Protein AF-A0A4U7DB93-F1 (afdb_monomer_lite)

Sequence (117 aa):
FDLPFLRTRLSHHEREWPFAELPYIDVMEVFSSRFNTSENSLTGVYGELVASGHGTVDPFGESSEAVDAWETGDFEAVVLHNVADIRRTRALMDVAERYCSKSDFSMKSLDPVMDSQ

Foldseek 3Di:
DPLVVVVVVCVVVVHDDPQAPPWDFDLLLLCVPPPDFPDSDLVRSLCVPPDDDDDALQPDPDPVVLVVCVVVVVVVNVVSNVVRSVVSSVRSVVVCVVPDDPVSTDIDGPHDPDDDD

Secondary structure (DSSP, 8-state):
-HHHHHHHHHHHTT---TTTT-EE--HHHHHHHHS--S--SHHHHHHHHT-SSPPPS---SSTTHHHHHHHHT-HHHHHHHHHHHHHHHHHHHHHHHHHS-GGGS--EE--------

Structure (mmCIF, N/CA/C/O backbone):
data_AF-A0A4U7DB93-F1
#
_entry.id   AF-A0A4U7DB93-F1
#
loop_
_atom_site.group_PDB
_atom_site.id
_atom_site.type_symbol
_atom_site.label_atom_id
_atom_site.label_alt_id
_atom_site.label_comp_id
_atom_site.label_asym_id
_atom_site.label_entity_id
_atom_site.label_seq_id
_atom_site.pdbx_PDB_ins_code
_atom_site.Cartn_x
_atom_site.Cartn_y
_atom_site.Cartn_z
_atom_site.occupancy
_atom_site.B_iso_or_equiv
_atom_site.auth_seq_id
_atom_site.auth_comp_id
_atom_site.auth_asym_id
_atom_site.auth_atom_id
_atom_site.pdbx_PDB_model_num
ATOM 1 N N . PHE A 1 1 ? 4.463 2.170 7.169 1.00 86.31 1 PHE A N 1
ATOM 2 C CA . PHE A 1 1 ? 3.715 2.519 8.399 1.00 86.31 1 PHE A CA 1
ATOM 3 C C . PHE A 1 1 ? 2.977 1.300 8.962 1.00 86.31 1 PHE A C 1
ATOM 5 O O . PHE A 1 1 ? 3.059 1.039 10.160 1.00 86.31 1 PHE A O 1
ATOM 12 N N . ASP A 1 2 ? 2.334 0.517 8.096 1.00 91.25 2 ASP A N 1
ATOM 13 C CA . ASP A 1 2 ? 1.320 -0.492 8.442 1.00 91.25 2 ASP A CA 1
ATOM 14 C C . ASP A 1 2 ? 1.839 -1.636 9.317 1.00 91.25 2 ASP A C 1
ATOM 16 O O . ASP A 1 2 ? 1.265 -1.941 10.361 1.00 91.25 2 ASP A O 1
ATOM 20 N N . LEU A 1 3 ? 2.963 -2.250 8.935 1.00 91.44 3 LEU A N 1
ATOM 21 C CA . LEU A 1 3 ? 3.500 -3.426 9.629 1.00 91.44 3 LEU A CA 1
ATO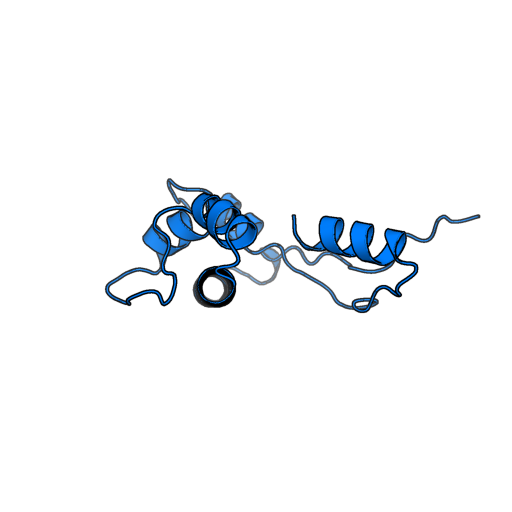M 22 C C . LEU A 1 3 ? 3.997 -3.105 11.056 1.00 91.44 3 LEU A C 1
ATOM 24 O O . LEU A 1 3 ? 3.606 -3.825 11.979 1.00 91.44 3 LEU A O 1
ATOM 28 N N . PRO A 1 4 ? 4.780 -2.027 11.301 1.00 90.12 4 PRO A N 1
ATOM 29 C CA . PRO A 1 4 ? 5.116 -1.606 12.665 1.00 90.12 4 PRO A CA 1
ATOM 30 C C . PRO A 1 4 ? 3.893 -1.267 13.526 1.00 90.12 4 PRO A C 1
ATOM 32 O O . PRO A 1 4 ? 3.849 -1.636 14.704 1.00 90.12 4 PRO A O 1
ATOM 35 N N . PHE A 1 5 ? 2.889 -0.599 12.947 1.00 93.06 5 PHE A N 1
ATOM 36 C CA . PHE A 1 5 ? 1.660 -0.257 13.662 1.00 93.06 5 PHE A CA 1
ATOM 37 C C . PHE A 1 5 ? 0.891 -1.519 14.072 1.00 93.06 5 PHE A C 1
ATOM 39 O O . PHE A 1 5 ? 0.563 -1.692 15.249 1.00 93.06 5 PHE A O 1
ATOM 46 N N . LEU A 1 6 ? 0.675 -2.443 13.131 1.00 94.00 6 LEU A N 1
ATOM 47 C CA . LEU A 1 6 ? -0.018 -3.704 13.380 1.00 94.00 6 LEU A CA 1
ATOM 48 C C . LEU A 1 6 ? 0.721 -4.565 14.409 1.00 94.00 6 LEU A C 1
ATOM 50 O O . LEU A 1 6 ? 0.094 -5.073 15.336 1.00 94.00 6 LEU A O 1
ATOM 54 N N . ARG A 1 7 ? 2.053 -4.672 14.311 1.00 91.88 7 ARG A N 1
ATOM 55 C CA . ARG A 1 7 ? 2.877 -5.398 15.291 1.00 91.88 7 ARG A CA 1
ATOM 56 C C . ARG A 1 7 ? 2.703 -4.833 16.701 1.00 91.88 7 ARG A C 1
ATOM 58 O O . ARG A 1 7 ? 2.488 -5.594 17.640 1.00 91.88 7 ARG A O 1
ATOM 65 N N . THR A 1 8 ? 2.744 -3.507 16.841 1.00 93.44 8 THR A N 1
ATOM 66 C CA . THR A 1 8 ? 2.551 -2.830 18.134 1.00 93.44 8 THR A CA 1
ATOM 67 C C . THR A 1 8 ? 1.167 -3.120 18.715 1.00 93.44 8 THR A C 1
ATOM 69 O O . THR A 1 8 ?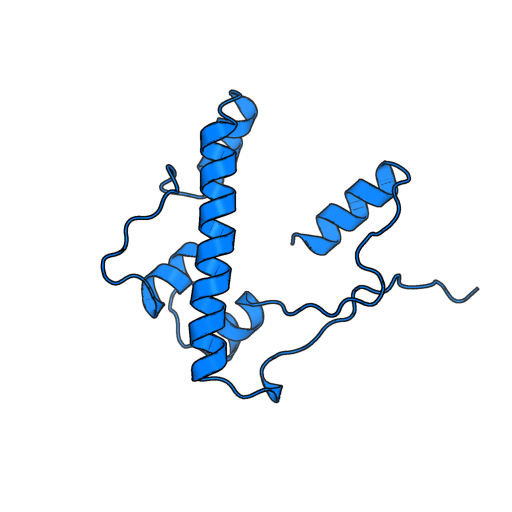 1.046 -3.436 19.897 1.00 93.44 8 THR A O 1
ATOM 72 N N . ARG A 1 9 ? 0.115 -3.070 17.887 1.00 95.62 9 ARG A N 1
ATOM 73 C CA . ARG A 1 9 ? -1.258 -3.368 18.321 1.00 95.62 9 ARG A CA 1
ATOM 74 C C . ARG A 1 9 ? -1.445 -4.831 18.717 1.00 95.62 9 ARG A C 1
ATOM 76 O O . ARG A 1 9 ? -2.045 -5.088 19.755 1.00 95.62 9 ARG A O 1
ATOM 83 N N . LEU A 1 10 ? -0.925 -5.775 17.933 1.00 94.81 10 LEU A N 1
ATOM 84 C CA . LEU A 1 10 ? -1.004 -7.204 18.252 1.00 94.81 10 LEU A CA 1
ATOM 85 C C . LEU A 1 10 ? -0.285 -7.513 19.569 1.00 94.81 10 LEU A C 1
ATOM 87 O O . LEU A 1 10 ? -0.878 -8.144 20.438 1.00 94.81 10 LEU A O 1
ATOM 91 N N . SER A 1 11 ? 0.924 -6.973 19.756 1.00 93.19 11 SER A N 1
ATOM 92 C CA . SER A 1 11 ? 1.691 -7.113 21.000 1.00 93.19 11 SER A CA 1
ATOM 93 C C . SER A 1 11 ? 0.932 -6.569 22.216 1.00 93.19 11 SER A C 1
ATOM 95 O O . SER A 1 11 ? 0.772 -7.272 23.210 1.00 93.19 11 SER A O 1
ATOM 97 N N . HIS A 1 12 ? 0.361 -5.363 22.113 1.00 96.50 12 HIS A N 1
ATOM 98 C CA . HIS A 1 12 ? -0.445 -4.760 23.183 1.00 96.50 12 HIS A CA 1
ATOM 99 C C . HIS A 1 12 ? -1.674 -5.603 23.576 1.00 96.50 12 HIS A C 1
ATOM 101 O O . HIS A 1 12 ? -2.156 -5.515 24.701 1.00 96.50 12 HIS A O 1
ATOM 107 N N . HIS A 1 13 ? -2.202 -6.404 22.651 1.00 96.56 13 HIS A N 1
ATOM 108 C CA . HIS A 1 13 ? -3.352 -7.278 22.881 1.00 96.56 13 HIS A CA 1
ATOM 109 C C . HIS A 1 13 ? -2.971 -8.754 23.059 1.00 96.56 13 HIS A C 1
ATOM 111 O O . HIS A 1 13 ? -3.855 -9.607 22.954 1.00 96.56 13 HIS A O 1
ATOM 117 N N . GLU A 1 14 ? -1.687 -9.050 23.298 1.00 95.12 14 GLU A N 1
ATOM 118 C CA . GLU A 1 14 ? -1.156 -10.409 23.483 1.00 95.12 14 GLU A CA 1
ATOM 119 C C . GLU A 1 14 ? -1.565 -11.360 22.341 1.00 95.12 14 GLU A C 1
ATOM 121 O O . GLU A 1 14 ? -1.899 -12.528 22.541 1.00 95.12 14 GLU A O 1
ATOM 126 N N . ARG A 1 15 ? -1.591 -10.837 21.109 1.00 95.19 15 ARG A N 1
ATOM 127 C CA . ARG A 1 15 ? -1.890 -11.597 19.892 1.00 95.19 15 ARG A CA 1
ATOM 128 C C . ARG A 1 15 ? -0.605 -11.958 19.165 1.00 95.19 15 ARG A C 1
ATOM 130 O O . ARG A 1 15 ? 0.313 -11.147 19.058 1.00 95.19 15 ARG A O 1
ATOM 137 N N . GLU A 1 16 ? -0.576 -13.170 18.626 1.00 92.94 16 GLU A N 1
ATOM 138 C CA . GLU A 1 16 ? 0.549 -13.665 17.837 1.00 92.94 16 GLU A CA 1
ATOM 139 C C . GLU A 1 16 ? 0.738 -12.859 16.545 1.00 92.94 16 GLU A C 1
ATOM 141 O O . GLU A 1 16 ? -0.215 -12.333 15.965 1.00 92.94 16 GLU A O 1
ATOM 146 N N . TRP A 1 17 ? 1.990 -12.775 16.089 1.00 92.88 17 TRP A N 1
ATOM 147 C CA . TRP A 1 17 ? 2.341 -12.171 14.808 1.00 92.88 17 TRP A CA 1
ATOM 148 C C . TRP A 1 17 ? 2.070 -13.167 13.667 1.00 92.88 17 TRP A C 1
ATOM 150 O O . TRP A 1 17 ? 2.775 -14.171 13.572 1.00 92.88 17 TRP A O 1
ATOM 160 N N . PRO A 1 18 ? 1.097 -12.908 12.773 1.00 91.81 18 PRO A N 1
ATOM 161 C CA . PRO A 1 18 ? 0.643 -13.906 11.802 1.00 91.81 18 PRO A CA 1
ATOM 162 C C . PRO A 1 18 ? 1.509 -13.982 10.536 1.00 91.81 18 PRO A C 1
ATOM 164 O O . PRO A 1 18 ? 1.218 -14.779 9.650 1.00 91.81 18 PRO A O 1
ATOM 167 N N . PHE A 1 19 ? 2.540 -13.142 10.416 1.00 90.56 19 PHE A N 1
ATOM 168 C CA . PHE A 1 19 ? 3.356 -13.013 9.204 1.00 90.56 19 PHE A CA 1
ATOM 169 C C . PHE A 1 19 ? 4.812 -13.431 9.425 1.00 90.56 19 PHE A C 1
ATOM 171 O O . PHE A 1 19 ? 5.709 -12.900 8.772 1.00 9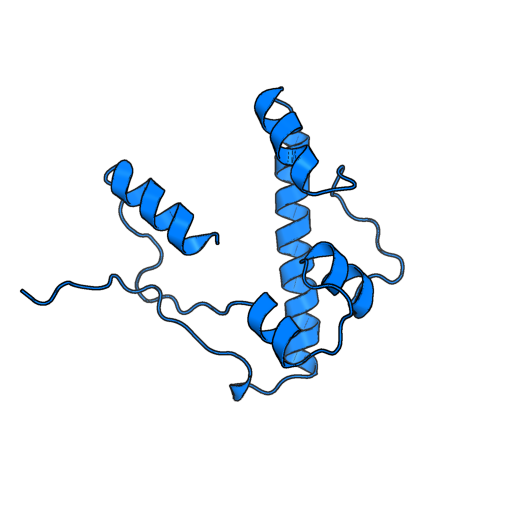0.56 19 PHE A O 1
ATOM 178 N N . ALA A 1 20 ? 5.064 -14.333 10.378 1.00 84.81 20 ALA A N 1
ATOM 179 C CA . ALA A 1 20 ? 6.369 -14.981 10.474 1.00 84.81 20 ALA A CA 1
ATOM 180 C C . ALA A 1 20 ? 6.716 -15.627 9.120 1.00 84.81 20 ALA A C 1
ATOM 182 O O . 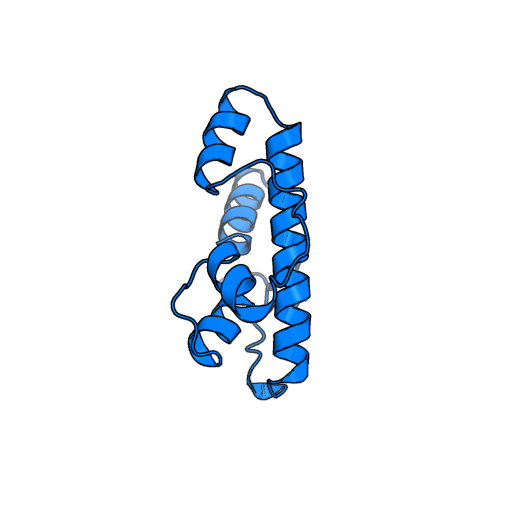ALA A 1 20 ? 5.820 -16.103 8.422 1.00 84.81 20 ALA A O 1
ATOM 183 N N . GLU A 1 21 ? 7.994 -15.601 8.738 1.00 84.75 21 GLU A N 1
ATOM 184 C CA . GLU A 1 21 ? 8.519 -16.221 7.513 1.00 84.75 21 GLU A CA 1
ATOM 185 C C . GLU A 1 21 ? 8.062 -15.584 6.183 1.00 84.75 21 GLU A C 1
ATOM 187 O O . GLU A 1 21 ? 8.488 -16.019 5.110 1.00 84.75 21 GLU A O 1
ATOM 192 N N . LEU A 1 22 ? 7.235 -14.530 6.210 1.00 88.31 22 LEU A N 1
ATOM 193 C CA . LEU A 1 22 ? 6.824 -13.824 4.997 1.00 88.31 22 LEU A CA 1
ATOM 194 C C . LEU A 1 22 ? 7.773 -12.660 4.680 1.00 88.31 22 LEU A C 1
ATOM 196 O O . LEU A 1 22 ? 7.952 -11.761 5.507 1.00 88.31 22 LEU A O 1
ATOM 200 N N . PRO A 1 23 ? 8.357 -12.609 3.470 1.00 89.12 23 PRO A N 1
ATOM 201 C CA . PRO A 1 23 ? 9.029 -11.407 3.014 1.00 89.12 23 PRO A CA 1
ATOM 202 C C . PRO A 1 23 ? 7.994 -10.343 2.641 1.00 89.12 23 PRO A C 1
ATOM 204 O O . PRO A 1 23 ? 6.895 -10.651 2.175 1.00 89.12 23 PRO A O 1
ATOM 207 N N . TYR A 1 24 ? 8.375 -9.077 2.772 1.00 90.75 24 TYR A N 1
ATOM 208 C CA . TYR A 1 24 ? 7.600 -7.966 2.232 1.00 90.75 24 TYR A CA 1
ATOM 209 C C . TYR A 1 24 ? 8.483 -7.002 1.448 1.00 90.75 24 TYR A C 1
ATOM 211 O O . TYR A 1 24 ? 9.703 -6.957 1.615 1.00 90.75 24 TYR A O 1
ATOM 219 N N . ILE A 1 25 ? 7.836 -6.223 0.589 1.00 91.75 25 ILE A N 1
ATOM 220 C CA . ILE A 1 25 ? 8.443 -5.136 -0.170 1.00 91.75 25 ILE A CA 1
ATOM 221 C C . ILE A 1 25 ? 7.673 -3.867 0.173 1.00 91.75 25 ILE A C 1
ATOM 223 O O . ILE A 1 25 ? 6.444 -3.876 0.240 1.00 91.75 25 ILE A O 1
ATOM 227 N N . ASP A 1 26 ? 8.404 -2.778 0.375 1.00 92.12 26 ASP A N 1
ATOM 228 C CA . ASP A 1 26 ? 7.812 -1.450 0.429 1.00 92.12 26 ASP A CA 1
ATOM 229 C C . ASP A 1 26 ? 7.684 -0.913 -1.001 1.00 92.12 26 ASP A C 1
ATOM 231 O O . ASP A 1 26 ? 8.676 -0.548 -1.634 1.00 92.12 26 ASP A O 1
ATOM 235 N N . VAL A 1 27 ? 6.463 -0.923 -1.540 1.00 91.94 27 VAL A N 1
ATOM 236 C CA . VAL A 1 27 ? 6.204 -0.489 -2.920 1.00 91.94 27 VAL A CA 1
ATOM 237 C C . VAL A 1 27 ? 6.588 0.980 -3.104 1.00 91.94 27 VAL A C 1
ATOM 239 O O . VAL A 1 27 ? 7.195 1.329 -4.114 1.00 91.94 27 VAL A O 1
ATOM 242 N N . MET A 1 28 ? 6.316 1.839 -2.119 1.00 94.25 28 MET A N 1
ATOM 243 C CA . MET A 1 28 ? 6.594 3.274 -2.234 1.00 94.25 28 MET A CA 1
ATOM 244 C C . MET A 1 28 ? 8.100 3.578 -2.242 1.00 94.25 28 MET A C 1
ATOM 246 O O . MET A 1 28 ? 8.537 4.528 -2.896 1.00 94.25 28 MET A O 1
ATOM 250 N N . GLU A 1 29 ? 8.923 2.745 -1.600 1.00 93.56 29 GLU A N 1
ATOM 251 C CA . GLU A 1 29 ? 10.390 2.832 -1.688 1.00 93.56 29 GLU A CA 1
ATOM 252 C C . GLU A 1 29 ? 10.899 2.619 -3.127 1.00 93.56 29 GLU A C 1
ATOM 254 O O . GLU A 1 29 ? 11.804 3.319 -3.589 1.00 93.56 29 GLU A O 1
ATOM 259 N N . VAL A 1 30 ? 10.279 1.707 -3.882 1.00 94.44 30 VAL A N 1
ATOM 260 C CA . VAL A 1 30 ? 10.618 1.494 -5.298 1.00 94.44 30 VAL A CA 1
ATOM 261 C C . VAL A 1 30 ? 10.268 2.734 -6.120 1.00 94.44 30 VAL A C 1
ATOM 263 O O . VAL A 1 30 ? 11.097 3.216 -6.891 1.00 94.44 30 VAL A O 1
ATOM 266 N N . PHE A 1 31 ? 9.073 3.297 -5.926 1.00 95.44 31 PHE A N 1
ATOM 267 C CA . PHE A 1 31 ? 8.632 4.471 -6.683 1.00 95.44 31 PHE A CA 1
ATOM 268 C C . PHE A 1 31 ? 9.467 5.714 -6.389 1.00 95.44 31 PHE A C 1
ATOM 270 O O . PHE A 1 31 ? 9.924 6.365 -7.322 1.00 95.44 31 PHE A O 1
ATOM 277 N N . SER A 1 32 ? 9.770 5.974 -5.119 1.00 93.44 32 SER A N 1
ATOM 278 C CA . SER A 1 32 ? 10.620 7.103 -4.716 1.00 93.44 32 SER A CA 1
ATOM 279 C C . SER A 1 32 ? 12.067 7.028 -5.225 1.00 93.44 32 SER A C 1
ATOM 281 O O . SER A 1 32 ? 12.720 8.062 -5.346 1.00 93.44 32 SER A O 1
ATOM 283 N N . SER A 1 33 ? 12.589 5.832 -5.520 1.00 93.12 33 SER A N 1
ATOM 284 C CA . SER A 1 33 ? 13.988 5.646 -5.936 1.00 93.12 33 SER A CA 1
ATOM 285 C C . SER A 1 33 ? 14.171 5.377 -7.431 1.00 93.12 33 SER A C 1
ATOM 287 O O . SER A 1 33 ? 15.253 5.632 -7.968 1.00 93.12 33 SER A O 1
ATOM 289 N N . ARG A 1 34 ? 13.152 4.835 -8.112 1.00 95.12 34 ARG A N 1
ATOM 290 C CA . ARG A 1 34 ? 13.247 4.378 -9.511 1.00 95.12 34 ARG A CA 1
ATOM 291 C C . ARG A 1 34 ? 12.385 5.156 -10.493 1.00 95.12 34 ARG A C 1
ATOM 293 O O . ARG A 1 34 ? 12.640 5.067 -11.692 1.00 95.12 34 ARG A O 1
ATOM 300 N N . PHE A 1 35 ? 11.408 5.917 -10.014 1.00 94.94 35 PHE A N 1
ATOM 301 C CA . PHE A 1 35 ? 10.499 6.680 -10.858 1.00 94.94 35 PHE A CA 1
ATOM 302 C C . PHE A 1 35 ? 10.639 8.170 -10.562 1.00 94.94 35 PHE A C 1
ATOM 304 O O . PHE A 1 35 ? 10.825 8.586 -9.424 1.00 94.94 35 PHE A O 1
ATOM 311 N N . ASN A 1 36 ? 10.579 8.984 -11.613 1.00 94.62 36 ASN A N 1
ATOM 312 C CA . ASN A 1 36 ? 10.672 10.435 -11.499 1.00 94.62 36 ASN A CA 1
ATOM 313 C C . ASN A 1 36 ? 9.267 11.038 -11.388 1.00 94.62 36 ASN A C 1
ATOM 315 O O . ASN A 1 36 ? 8.795 11.654 -12.345 1.00 94.62 36 ASN A O 1
ATOM 319 N N . THR A 1 37 ? 8.596 10.793 -10.262 1.00 94.81 37 THR A N 1
ATOM 320 C CA . THR A 1 37 ? 7.301 11.409 -9.948 1.00 94.81 37 THR A CA 1
ATOM 321 C C . THR A 1 37 ? 7.487 12.732 -9.216 1.00 94.81 37 THR A C 1
ATOM 323 O O . THR A 1 37 ? 8.473 12.917 -8.499 1.00 94.81 37 THR A O 1
ATOM 326 N N . SER A 1 38 ? 6.557 13.669 -9.400 1.00 94.12 38 SER A N 1
ATOM 327 C CA . SER A 1 38 ? 6.536 14.911 -8.611 1.00 94.12 38 SER A CA 1
ATOM 328 C C . SER A 1 38 ? 5.900 14.727 -7.234 1.00 94.12 38 SER A C 1
ATOM 330 O O . SER A 1 38 ? 6.256 15.438 -6.296 1.00 94.12 38 SER A O 1
ATOM 332 N N . GLU A 1 39 ? 5.017 13.742 -7.103 1.00 91.94 39 GLU A N 1
ATOM 333 C CA . GLU A 1 39 ? 4.360 13.358 -5.860 1.00 91.94 39 GLU A CA 1
ATOM 334 C C . GLU A 1 39 ? 5.045 12.170 -5.168 1.00 91.94 39 GLU A C 1
ATOM 336 O O . GLU A 1 39 ? 5.708 11.341 -5.798 1.00 91.94 39 GLU A O 1
ATOM 341 N N . ASN A 1 40 ? 4.838 12.060 -3.852 1.00 91.19 40 ASN A N 1
ATOM 342 C CA . ASN A 1 40 ? 5.328 10.949 -3.023 1.00 91.19 40 ASN A CA 1
ATOM 343 C C . ASN A 1 40 ? 4.220 10.216 -2.244 1.00 91.19 40 ASN A C 1
ATOM 345 O O . ASN A 1 40 ? 4.505 9.273 -1.504 1.00 91.19 40 ASN A O 1
ATOM 349 N N . SER A 1 41 ? 2.965 10.634 -2.407 1.00 93.31 41 SER A N 1
ATOM 350 C CA . SER A 1 41 ? 1.798 9.949 -1.856 1.00 93.31 41 SER A CA 1
ATOM 351 C C . SER A 1 41 ? 1.355 8.810 -2.775 1.00 93.31 41 SER A C 1
ATOM 353 O O . SER A 1 41 ? 1.589 8.846 -3.984 1.00 93.31 41 SER A O 1
ATOM 355 N N . LEU A 1 42 ? 0.677 7.800 -2.223 1.00 93.44 42 LEU A N 1
ATOM 356 C CA . LEU A 1 42 ? 0.136 6.693 -3.017 1.00 93.44 42 LEU A CA 1
ATOM 357 C C . LEU A 1 42 ? -0.806 7.202 -4.122 1.00 93.44 42 LEU A C 1
ATOM 359 O O . LEU A 1 42 ? -0.666 6.815 -5.281 1.00 93.44 42 LEU A O 1
ATOM 363 N N . THR A 1 43 ? -1.731 8.100 -3.771 1.00 92.00 43 THR A N 1
ATOM 364 C CA . THR A 1 43 ? -2.691 8.698 -4.710 1.00 92.00 43 THR A CA 1
ATOM 365 C C . THR A 1 43 ? -2.000 9.553 -5.769 1.00 92.00 43 THR A C 1
ATOM 367 O O . THR A 1 43 ? -2.341 9.432 -6.944 1.00 92.00 43 THR A O 1
ATOM 370 N N . GLY A 1 44 ? -1.008 10.365 -5.389 1.00 92.25 44 GLY A N 1
ATOM 371 C CA . GLY A 1 44 ? -0.266 11.215 -6.322 1.00 92.25 44 GLY A CA 1
ATOM 372 C C . GLY A 1 44 ? 0.574 10.407 -7.313 1.00 92.25 44 GLY A C 1
ATOM 373 O O . GLY A 1 44 ? 0.430 10.573 -8.523 1.00 92.25 44 GLY A O 1
ATOM 374 N N . VAL A 1 45 ? 1.363 9.445 -6.823 1.00 94.88 45 VAL A N 1
ATOM 375 C CA . VAL A 1 45 ? 2.165 8.540 -7.668 1.00 94.88 45 VAL A CA 1
ATOM 376 C C . VAL A 1 45 ? 1.270 7.720 -8.604 1.00 94.88 45 VAL A C 1
ATOM 378 O O . VAL A 1 45 ? 1.560 7.591 -9.795 1.00 94.88 45 VAL A O 1
ATOM 381 N N . TYR A 1 46 ? 0.146 7.198 -8.100 1.00 93.56 46 TYR A N 1
ATOM 382 C CA . TYR A 1 46 ? -0.855 6.518 -8.926 1.00 93.56 46 TYR A CA 1
ATOM 383 C C . TYR A 1 46 ? -1.452 7.446 -9.995 1.00 93.56 46 TYR A C 1
ATOM 385 O O . TYR A 1 46 ? -1.620 7.036 -11.147 1.00 93.56 46 TYR A O 1
ATOM 393 N N . GLY A 1 47 ? -1.744 8.695 -9.627 1.00 92.31 47 GLY A N 1
ATOM 394 C CA . GLY A 1 47 ? -2.244 9.736 -10.521 1.00 92.31 47 GLY A CA 1
ATOM 395 C C . GLY A 1 47 ? -1.316 9.995 -11.705 1.00 92.31 47 GLY A C 1
ATOM 396 O O . GLY A 1 47 ? -1.765 10.026 -12.848 1.00 92.31 47 GLY A O 1
ATOM 397 N N . GLU A 1 48 ? -0.017 10.117 -11.442 1.00 93.44 48 GLU A N 1
ATOM 398 C CA . GLU A 1 48 ? 0.988 10.397 -12.471 1.00 93.44 48 GLU A CA 1
ATOM 399 C C . GLU A 1 48 ? 1.280 9.198 -13.384 1.00 93.44 48 GLU A C 1
ATOM 401 O O . GLU A 1 48 ? 1.480 9.370 -14.587 1.00 93.44 48 GLU A O 1
ATOM 406 N N . LEU A 1 49 ? 1.331 7.982 -12.827 1.00 92.75 49 LEU A N 1
ATOM 407 C CA . LEU A 1 49 ? 1.859 6.812 -13.543 1.00 92.75 49 LEU A CA 1
ATOM 408 C C . LEU A 1 49 ? 0.790 5.888 -14.128 1.00 92.75 49 LEU A C 1
ATOM 410 O O . LEU A 1 49 ? 1.075 5.154 -15.076 1.00 92.75 49 LEU A O 1
ATOM 414 N N . VAL A 1 50 ? -0.418 5.884 -13.563 1.00 91.38 50 VAL A N 1
ATOM 415 C CA . VAL A 1 50 ? -1.468 4.919 -13.924 1.00 91.38 50 VAL A CA 1
ATOM 416 C C . VAL A 1 50 ? -2.749 5.606 -14.375 1.00 91.38 50 VAL A C 1
ATOM 418 O O . VAL A 1 50 ? -3.372 5.156 -15.341 1.00 91.38 50 VAL A O 1
ATOM 421 N N . ALA A 1 51 ? -3.170 6.674 -13.694 1.00 79.62 51 ALA A N 1
ATOM 422 C CA . ALA A 1 51 ? -4.501 7.245 -13.864 1.00 79.62 51 ALA A CA 1
ATOM 423 C C . ALA A 1 51 ? -4.682 7.967 -15.214 1.00 79.62 51 ALA A C 1
ATOM 425 O O . ALA A 1 51 ? -4.635 9.186 -15.324 1.00 79.62 51 ALA A O 1
ATOM 426 N N . SER A 1 52 ? -5.010 7.197 -16.250 1.00 60.06 52 SER A N 1
ATOM 427 C CA . SER A 1 52 ? -5.694 7.684 -17.447 1.00 60.06 52 SER A CA 1
ATOM 428 C C . SER A 1 52 ? -7.097 7.066 -17.507 1.00 60.06 52 SER A C 1
ATOM 430 O O . SER A 1 52 ? -7.312 5.985 -18.047 1.00 60.06 52 SER A O 1
ATOM 432 N N . GLY A 1 53 ? -8.073 7.741 -16.888 1.00 53.78 53 GLY A N 1
ATOM 433 C CA . GLY A 1 53 ? -9.503 7.519 -17.162 1.00 53.78 53 GLY A CA 1
ATOM 434 C C . GLY A 1 53 ? -10.243 6.418 -16.387 1.00 53.78 53 GLY A C 1
ATOM 435 O O . GLY A 1 53 ? -11.351 6.073 -16.789 1.00 53.78 53 GLY A O 1
ATOM 436 N N . HIS A 1 54 ? -9.703 5.882 -15.288 1.00 55.53 54 HIS A N 1
ATOM 437 C CA . HIS A 1 54 ? -10.420 4.908 -14.449 1.00 55.53 54 HIS A CA 1
ATOM 438 C C . HIS A 1 54 ? -10.937 5.577 -13.169 1.00 55.53 54 HIS A C 1
ATOM 440 O O . HIS A 1 54 ? -10.149 6.112 -12.391 1.00 55.53 54 HIS A O 1
ATOM 446 N N . GLY A 1 55 ? -12.257 5.554 -12.957 1.00 64.06 55 GLY A N 1
ATOM 447 C CA . GLY A 1 55 ? -12.872 6.026 -11.715 1.00 64.06 55 GLY A CA 1
ATOM 448 C C . GLY A 1 55 ? -12.414 5.191 -10.518 1.00 64.06 55 GLY A C 1
ATOM 449 O O . GLY A 1 55 ? -12.291 3.969 -10.617 1.00 64.06 55 GLY A O 1
ATOM 450 N N . THR A 1 56 ? -12.143 5.854 -9.396 1.00 78.38 56 THR A N 1
ATOM 451 C CA . THR A 1 56 ? -11.846 5.187 -8.126 1.00 78.38 56 THR A CA 1
ATOM 452 C C . THR A 1 56 ? -13.143 4.889 -7.370 1.00 78.38 56 THR A C 1
ATOM 454 O O . THR A 1 56 ? -14.134 5.597 -7.531 1.00 78.38 56 THR A O 1
ATOM 457 N N . VAL A 1 57 ? -13.148 3.822 -6.567 1.00 90.31 57 VAL A N 1
ATOM 458 C CA . VAL A 1 57 ? -14.234 3.542 -5.604 1.00 90.31 57 VAL A CA 1
ATOM 459 C C . VAL A 1 57 ? -14.097 4.374 -4.326 1.00 90.31 57 VAL A C 1
ATOM 461 O O . VAL A 1 57 ? -14.979 4.333 -3.478 1.00 90.31 57 VAL A O 1
ATOM 464 N N . ASP A 1 58 ? -12.977 5.081 -4.190 1.00 93.62 58 ASP A N 1
ATOM 465 C CA . ASP A 1 58 ? -12.655 5.940 -3.057 1.00 93.62 58 ASP A CA 1
ATOM 466 C C . ASP A 1 58 ? -13.584 7.162 -3.024 1.00 93.62 58 ASP A C 1
ATOM 468 O O . ASP A 1 58 ? -13.603 7.916 -4.003 1.00 93.62 58 ASP A O 1
ATOM 472 N N . PRO A 1 59 ? -14.361 7.358 -1.946 1.00 94.25 59 PRO A N 1
ATOM 473 C CA . PRO A 1 59 ? -15.258 8.501 -1.836 1.00 94.25 59 PRO A CA 1
ATOM 474 C C . PRO A 1 59 ? -14.532 9.797 -1.451 1.00 94.25 59 PRO A C 1
ATOM 476 O O . PRO A 1 59 ? -15.141 10.862 -1.547 1.00 94.25 59 PRO A O 1
ATOM 479 N N . PHE A 1 60 ? -13.272 9.724 -1.009 1.00 94.12 60 PHE A N 1
ATOM 480 C CA . PHE A 1 60 ? -12.545 10.873 -0.475 1.00 94.12 60 PHE A CA 1
ATOM 481 C C . PHE A 1 60 ? -11.699 11.578 -1.537 1.00 94.12 60 PHE A C 1
ATOM 483 O O . PHE A 1 60 ? -11.137 10.944 -2.435 1.00 94.12 60 PHE A O 1
ATOM 490 N N . GLY A 1 61 ? -11.596 12.904 -1.413 1.00 88.00 61 GLY A N 1
ATOM 491 C CA . GLY A 1 61 ? -10.624 13.694 -2.165 1.00 88.00 61 GLY A CA 1
ATOM 492 C C . GLY A 1 61 ? -9.236 13.586 -1.538 1.00 88.00 61 GLY A C 1
ATOM 493 O O . GLY A 1 61 ? -8.252 13.403 -2.250 1.00 88.00 61 GLY A O 1
ATOM 494 N N . GLU A 1 62 ? -9.184 13.613 -0.206 1.00 88.12 62 GLU A N 1
ATOM 495 C CA . GLU A 1 62 ? -7.968 13.543 0.597 1.00 88.12 62 GLU A CA 1
ATOM 496 C C . GLU A 1 62 ? -8.044 12.408 1.628 1.00 88.12 62 GLU A C 1
ATOM 498 O O . GLU A 1 62 ? -9.048 12.229 2.317 1.00 88.12 62 GLU A O 1
ATOM 503 N N . SER A 1 63 ? -6.944 11.671 1.819 1.00 88.19 63 SER A N 1
ATOM 504 C CA . SER A 1 63 ? -6.901 10.539 2.764 1.00 88.19 63 SER A CA 1
ATOM 505 C C . SER A 1 63 ? -7.217 10.926 4.218 1.00 88.19 63 SER A C 1
ATOM 507 O O . SER A 1 63 ? -7.626 10.071 5.000 1.00 88.19 63 SER A O 1
ATOM 509 N N . SER A 1 64 ? -7.042 12.194 4.614 1.00 91.56 64 SER A N 1
ATOM 510 C CA . SER A 1 64 ? -7.377 12.656 5.970 1.00 91.56 64 SER A CA 1
ATOM 511 C C . SER A 1 64 ? -8.875 12.598 6.279 1.00 91.56 64 SER A C 1
ATOM 513 O O . SER A 1 64 ? -9.238 12.432 7.440 1.00 91.56 64 SER A O 1
ATOM 515 N N . GLU A 1 65 ? -9.739 12.676 5.263 1.00 95.94 65 GLU A N 1
ATOM 516 C CA . GL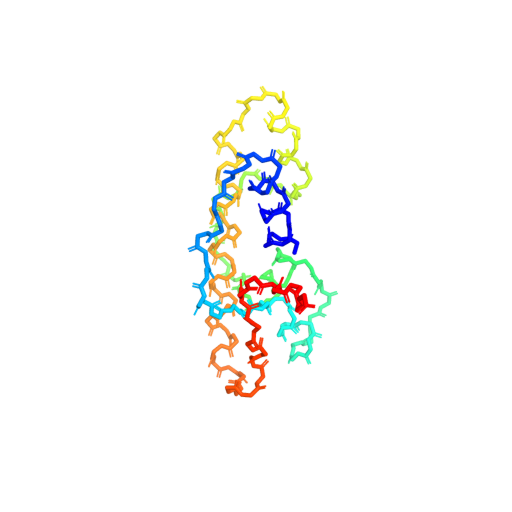U A 1 65 ? -11.200 12.612 5.425 1.00 95.94 65 GLU A CA 1
ATOM 517 C C . GLU A 1 65 ? -11.668 11.246 5.967 1.00 95.94 65 GLU A C 1
ATOM 519 O O . GLU A 1 65 ? -12.711 11.148 6.614 1.00 95.94 65 GLU A O 1
ATOM 524 N N . ALA A 1 66 ? -10.864 10.189 5.790 1.00 95.31 66 ALA A N 1
ATOM 525 C CA . ALA A 1 66 ? -11.147 8.871 6.352 1.00 95.31 66 ALA A CA 1
ATOM 526 C C . ALA A 1 66 ? -11.144 8.859 7.895 1.00 95.31 66 ALA A C 1
ATOM 528 O O . ALA A 1 66 ? -11.792 8.004 8.501 1.00 95.31 66 ALA A O 1
ATOM 529 N N . VAL A 1 67 ? -10.439 9.798 8.542 1.00 95.69 67 VAL A N 1
ATOM 530 C CA . VAL A 1 67 ? -10.450 9.940 10.008 1.00 95.69 67 VAL A CA 1
ATOM 531 C C . VAL A 1 67 ? -11.805 10.461 10.475 1.00 95.69 67 VAL A C 1
ATOM 533 O O . VAL A 1 67 ? -12.420 9.853 11.349 1.00 95.69 67 VAL A O 1
ATOM 536 N N . ASP A 1 68 ? -12.311 11.515 9.838 1.00 96.69 68 ASP A N 1
ATOM 537 C CA . ASP A 1 68 ? -13.620 12.091 10.158 1.00 96.69 68 ASP A CA 1
ATOM 538 C C . ASP A 1 68 ? -14.744 11.070 9.909 1.00 96.69 68 ASP A C 1
ATOM 540 O O . ASP A 1 68 ? -15.660 10.917 10.723 1.00 96.69 68 ASP A O 1
ATOM 544 N N . ALA A 1 69 ? -14.652 10.305 8.815 1.00 97.38 69 ALA A N 1
ATOM 545 C CA . ALA A 1 69 ? -15.587 9.221 8.516 1.00 97.38 69 ALA A CA 1
ATOM 546 C C . ALA A 1 69 ? -15.557 8.118 9.589 1.00 97.38 69 ALA A C 1
ATOM 548 O O . ALA A 1 69 ? -16.605 7.651 10.036 1.00 97.38 69 ALA A O 1
ATOM 549 N N . TRP A 1 70 ? -14.370 7.739 10.072 1.00 97.25 70 TRP A N 1
ATOM 550 C CA . TRP A 1 70 ? -14.241 6.792 11.180 1.00 97.25 70 TRP A CA 1
ATOM 551 C C . TRP A 1 70 ? -14.882 7.321 12.471 1.00 97.25 70 TRP A C 1
ATOM 553 O O . TRP A 1 70 ? -15.632 6.598 13.129 1.00 97.25 70 TRP A O 1
ATOM 563 N N . GLU A 1 71 ? -14.614 8.577 12.834 1.00 97.50 71 GLU A N 1
ATOM 564 C CA . GLU A 1 71 ? -15.126 9.195 14.065 1.00 97.50 71 GLU A CA 1
ATOM 565 C C . GLU A 1 71 ? -16.649 9.372 14.053 1.00 97.50 71 GLU A C 1
ATOM 567 O O . GLU A 1 71 ? -17.303 9.248 15.091 1.00 97.50 71 GLU A O 1
ATOM 572 N N . THR A 1 72 ? -17.224 9.614 12.877 1.00 97.25 72 THR A N 1
ATOM 573 C CA . THR A 1 72 ? -18.674 9.768 12.686 1.00 97.25 72 THR A CA 1
ATOM 574 C C . THR A 1 72 ? -19.406 8.446 12.435 1.00 97.25 72 THR A C 1
ATOM 576 O O . THR A 1 72 ? -20.638 8.424 12.413 1.00 97.25 72 THR A O 1
ATOM 579 N N . GLY A 1 73 ? -18.676 7.331 12.322 1.00 97.88 73 GLY A N 1
ATOM 580 C CA . GLY A 1 73 ? -19.233 5.989 12.146 1.00 97.88 73 GLY A CA 1
ATOM 581 C C . GLY A 1 73 ? -19.591 5.623 10.702 1.00 97.88 73 GLY A C 1
ATOM 582 O O . GLY A 1 73 ? -20.263 4.612 10.486 1.00 97.88 73 GLY A O 1
ATOM 583 N N . ASP A 1 74 ? -19.135 6.395 9.715 1.00 97.94 74 ASP A N 1
ATOM 584 C CA . ASP A 1 74 ? -19.251 6.061 8.293 1.00 97.94 74 ASP A CA 1
ATOM 585 C C . ASP A 1 74 ? -18.163 5.058 7.872 1.00 97.94 74 ASP A C 1
ATOM 587 O O . ASP A 1 74 ? -17.203 5.346 7.152 1.00 97.94 74 ASP A O 1
ATOM 591 N N . PHE A 1 75 ? -18.298 3.831 8.370 1.00 97.75 75 PHE A N 1
ATOM 592 C CA . PHE A 1 75 ? -17.325 2.775 8.107 1.00 97.75 75 PHE A CA 1
ATOM 593 C C . PHE A 1 75 ? -17.342 2.285 6.657 1.00 97.75 75 PHE A C 1
ATOM 595 O O . PHE A 1 75 ? -16.331 1.757 6.195 1.00 97.75 75 PHE A O 1
ATOM 602 N N . GLU A 1 76 ? -18.454 2.442 5.933 1.00 98.00 76 GLU A N 1
ATOM 603 C CA . GLU A 1 76 ? -18.525 2.052 4.522 1.00 98.00 76 GLU A CA 1
ATOM 604 C C . GLU A 1 76 ? -17.542 2.883 3.694 1.00 98.00 76 GLU A C 1
ATOM 606 O O . GLU A 1 76 ? -16.724 2.313 2.967 1.00 98.00 76 GLU A O 1
ATOM 611 N N . ALA A 1 77 ? -17.540 4.207 3.881 1.00 97.25 77 ALA A N 1
ATOM 612 C CA . ALA A 1 77 ? -16.605 5.095 3.203 1.00 97.25 77 ALA A CA 1
ATOM 613 C C . ALA A 1 77 ? -15.138 4.768 3.545 1.00 97.25 77 ALA A C 1
ATOM 615 O O . ALA A 1 77 ? -14.294 4.662 2.651 1.00 97.25 77 ALA A O 1
ATOM 616 N N . VAL A 1 78 ? -14.842 4.499 4.823 1.00 97.81 78 VAL A N 1
ATOM 617 C CA . VAL A 1 78 ? -13.499 4.084 5.274 1.00 97.81 78 VAL A CA 1
ATOM 618 C C . VAL A 1 78 ? -13.060 2.768 4.620 1.00 97.81 78 VAL A C 1
ATOM 620 O O . VAL A 1 78 ? -11.905 2.622 4.211 1.00 97.81 78 VAL A O 1
ATOM 623 N N . VAL A 1 79 ? -13.954 1.785 4.493 1.00 97.44 79 VAL A N 1
ATOM 624 C CA . VAL A 1 79 ? -13.637 0.508 3.835 1.00 97.44 79 VAL A CA 1
ATOM 625 C C . VAL A 1 79 ? -13.380 0.710 2.342 1.00 97.44 79 VAL A C 1
ATOM 627 O O . VAL A 1 79 ? -12.409 0.157 1.820 1.00 97.44 79 VAL A O 1
ATOM 630 N N . LEU A 1 80 ? -14.198 1.511 1.655 1.00 97.12 80 LEU A N 1
ATOM 631 C CA . LEU A 1 80 ? -14.012 1.806 0.231 1.00 97.12 80 LEU A CA 1
ATOM 632 C C . LEU A 1 80 ? -12.669 2.492 -0.045 1.00 97.12 80 LEU A C 1
ATOM 634 O O . LEU A 1 80 ? -11.979 2.100 -0.989 1.00 97.12 80 LEU A O 1
ATOM 638 N N . HIS A 1 81 ? -12.262 3.428 0.813 1.00 95.88 81 HIS A N 1
ATOM 639 C CA . HIS A 1 81 ? -10.945 4.061 0.761 1.00 95.88 81 HIS A CA 1
ATOM 640 C C . HIS A 1 81 ? -9.801 3.043 0.877 1.00 95.88 81 HIS A C 1
ATOM 642 O O . HIS A 1 81 ? -8.946 2.957 -0.005 1.00 95.88 81 HIS A O 1
ATOM 648 N N . ASN A 1 82 ? -9.836 2.180 1.900 1.00 95.12 82 ASN A N 1
ATOM 649 C CA . ASN A 1 82 ? -8.822 1.134 2.084 1.00 95.12 82 ASN A CA 1
ATOM 650 C C . ASN A 1 82 ? -8.748 0.174 0.882 1.00 95.12 82 ASN A C 1
ATOM 652 O O . ASN A 1 82 ? -7.665 -0.212 0.437 1.00 95.12 82 ASN A O 1
ATOM 656 N N . VAL A 1 83 ? -9.901 -0.214 0.325 1.00 95.56 83 VAL A N 1
ATOM 657 C CA . VAL A 1 83 ? -9.959 -1.066 -0.873 1.00 95.56 83 VAL A CA 1
ATOM 658 C C . VAL A 1 83 ? -9.353 -0.355 -2.083 1.00 95.56 83 VAL A C 1
ATOM 660 O O . VAL A 1 83 ? -8.659 -0.995 -2.880 1.00 95.56 83 VAL A O 1
ATOM 663 N N . ALA A 1 84 ? -9.597 0.946 -2.238 1.00 94.31 84 ALA A N 1
ATOM 664 C CA . ALA A 1 84 ? -8.991 1.733 -3.301 1.00 94.31 84 ALA A CA 1
ATOM 665 C C . ALA A 1 84 ? -7.462 1.775 -3.168 1.00 94.31 84 ALA A C 1
ATOM 667 O O . ALA A 1 84 ? -6.777 1.512 -4.154 1.00 94.31 84 ALA A O 1
ATOM 668 N N . ASP A 1 85 ? -6.921 1.982 -1.968 1.00 94.25 85 ASP A N 1
ATOM 669 C CA . ASP A 1 85 ? -5.472 2.001 -1.729 1.00 94.25 85 ASP A CA 1
ATOM 670 C C . ASP A 1 85 ? -4.794 0.654 -1.996 1.00 94.25 85 ASP A C 1
ATOM 672 O O . ASP A 1 85 ? -3.738 0.603 -2.636 1.00 94.25 85 ASP A O 1
ATOM 676 N N . ILE A 1 86 ? -5.429 -0.460 -1.622 1.00 94.50 86 ILE A N 1
ATOM 677 C CA . ILE A 1 86 ? -4.940 -1.804 -1.971 1.00 94.50 86 ILE A CA 1
ATOM 678 C C . ILE A 1 86 ? -4.873 -1.971 -3.498 1.00 94.50 86 ILE A C 1
ATOM 680 O O . ILE A 1 86 ? -3.885 -2.481 -4.035 1.00 94.50 86 ILE A O 1
ATOM 684 N N . ARG A 1 87 ? -5.902 -1.510 -4.221 1.00 94.12 87 ARG A N 1
ATOM 685 C CA . ARG A 1 87 ? -5.943 -1.578 -5.691 1.00 94.12 87 ARG A CA 1
ATOM 686 C C . ARG A 1 87 ? -4.904 -0.666 -6.343 1.00 94.12 87 ARG A C 1
ATOM 688 O O . ARG A 1 87 ? -4.229 -1.116 -7.267 1.00 94.12 87 ARG A O 1
ATOM 695 N N . ARG A 1 88 ? -4.733 0.569 -5.852 1.00 93.75 88 ARG A N 1
ATOM 696 C CA . ARG A 1 88 ? -3.691 1.507 -6.312 1.00 93.75 88 ARG A CA 1
ATOM 697 C C . ARG A 1 88 ? -2.304 0.904 -6.119 1.00 93.75 88 ARG A C 1
ATOM 699 O O . ARG A 1 88 ? -1.509 0.898 -7.053 1.00 93.75 88 ARG A O 1
ATOM 706 N N . THR A 1 89 ? -2.056 0.318 -4.948 1.00 95.00 89 THR A N 1
ATOM 707 C CA . THR A 1 89 ? -0.791 -0.354 -4.628 1.00 95.00 89 THR A CA 1
ATOM 708 C C . THR A 1 89 ? -0.512 -1.500 -5.597 1.00 95.00 89 THR A C 1
ATOM 710 O O . THR A 1 89 ? 0.602 -1.597 -6.113 1.00 95.00 89 THR A O 1
ATOM 713 N N . ARG A 1 90 ? -1.508 -2.344 -5.918 1.00 94.62 90 ARG A N 1
ATOM 714 C CA . ARG A 1 90 ? -1.301 -3.423 -6.899 1.00 94.62 90 ARG A CA 1
ATOM 715 C C . ARG A 1 90 ? -1.044 -2.889 -8.306 1.00 94.62 90 ARG A C 1
ATOM 717 O O . ARG A 1 90 ? -0.126 -3.373 -8.957 1.00 94.62 90 ARG A O 1
ATOM 724 N N . ALA A 1 91 ? -1.812 -1.901 -8.756 1.00 94.00 91 ALA A N 1
ATOM 725 C CA . ALA A 1 91 ? -1.636 -1.319 -10.083 1.00 94.00 91 ALA A CA 1
ATOM 726 C C . ALA A 1 91 ? -0.253 -0.667 -10.247 1.00 94.00 91 ALA A C 1
ATOM 728 O O . ALA A 1 91 ? 0.392 -0.812 -11.282 1.00 94.00 91 ALA A O 1
ATOM 729 N N . LEU A 1 92 ? 0.242 0.003 -9.204 1.00 94.88 92 LEU A N 1
ATOM 730 C CA . LEU A 1 92 ? 1.616 0.489 -9.166 1.00 94.88 92 LEU A CA 1
ATOM 731 C C . LEU A 1 92 ? 2.616 -0.668 -9.187 1.00 94.88 92 LEU A C 1
ATOM 733 O O . LEU A 1 92 ? 3.563 -0.641 -9.966 1.00 94.88 92 LEU A O 1
ATOM 737 N N . MET A 1 93 ? 2.390 -1.731 -8.417 1.00 95.44 93 MET A N 1
ATOM 738 C CA . MET A 1 93 ? 3.255 -2.909 -8.480 1.00 95.44 93 MET A CA 1
ATOM 739 C C . MET A 1 93 ? 3.336 -3.499 -9.901 1.00 95.44 93 MET A C 1
ATOM 741 O O . MET A 1 93 ? 4.430 -3.844 -10.335 1.00 95.44 93 MET A O 1
ATOM 745 N N . ASP A 1 94 ? 2.236 -3.531 -10.664 1.00 95.12 94 ASP A N 1
ATOM 746 C CA . ASP A 1 94 ? 2.242 -3.967 -12.073 1.00 95.12 94 ASP A CA 1
ATOM 747 C C . ASP A 1 94 ? 3.154 -3.085 -12.954 1.00 95.12 94 ASP A C 1
ATOM 749 O O . ASP A 1 94 ? 3.855 -3.582 -13.841 1.00 95.12 94 ASP A O 1
ATOM 753 N N . VAL A 1 95 ? 3.184 -1.770 -12.705 1.00 95.56 95 VAL A N 1
ATOM 754 C CA . VAL A 1 95 ? 4.105 -0.837 -13.379 1.00 95.56 95 VAL A CA 1
ATOM 755 C C . VAL A 1 95 ? 5.553 -1.126 -12.982 1.00 95.56 95 VAL A C 1
ATOM 757 O O . VAL A 1 95 ? 6.419 -1.229 -13.852 1.00 95.56 95 VAL A O 1
ATOM 760 N N . ALA A 1 96 ? 5.827 -1.297 -11.688 1.00 96.12 96 ALA A N 1
ATOM 761 C CA . ALA A 1 96 ? 7.169 -1.594 -11.197 1.00 96.12 96 ALA A CA 1
ATOM 762 C C . ALA A 1 96 ? 7.694 -2.930 -11.748 1.00 96.12 96 ALA A C 1
ATOM 764 O O . ALA A 1 96 ? 8.817 -2.986 -12.241 1.00 96.12 96 ALA A O 1
ATOM 765 N N . GLU A 1 97 ? 6.880 -3.990 -11.747 1.00 95.56 97 GLU A N 1
ATOM 766 C CA . GLU A 1 97 ? 7.233 -5.309 -12.301 1.00 95.56 97 GLU A CA 1
ATOM 767 C C . GLU A 1 97 ? 7.617 -5.236 -13.791 1.00 95.56 97 GLU A C 1
ATOM 769 O O . GLU A 1 97 ? 8.418 -6.043 -14.266 1.00 95.56 97 GLU A O 1
ATOM 774 N N . ARG A 1 98 ? 7.075 -4.262 -14.534 1.00 96.25 98 ARG A N 1
ATOM 775 C CA . ARG A 1 98 ? 7.352 -4.075 -15.964 1.00 96.25 98 ARG A CA 1
ATOM 776 C C . ARG A 1 98 ? 8.655 -3.332 -16.250 1.00 96.25 98 ARG A C 1
ATOM 778 O O . ARG A 1 98 ? 9.285 -3.609 -17.271 1.00 96.25 98 ARG A O 1
ATOM 785 N N . TYR A 1 99 ? 9.020 -2.365 -15.412 1.00 96.38 99 TYR A N 1
ATOM 786 C CA . TYR A 1 99 ? 10.118 -1.433 -15.699 1.00 96.38 99 TYR A CA 1
ATOM 787 C C . TYR A 1 99 ? 11.320 -1.565 -14.760 1.00 96.38 99 TYR A C 1
ATOM 789 O O . TYR A 1 99 ? 12.390 -1.048 -15.079 1.00 96.38 99 TYR A O 1
ATOM 797 N N . CYS A 1 100 ? 11.181 -2.277 -13.643 1.00 96.44 100 CYS A N 1
ATOM 798 C CA . CYS A 1 100 ? 12.257 -2.516 -12.690 1.00 96.44 100 CYS A CA 1
ATOM 799 C C . CYS A 1 100 ? 12.792 -3.948 -12.781 1.00 96.44 100 CYS A C 1
ATOM 801 O O . CYS A 1 100 ? 12.103 -4.898 -13.155 1.00 96.44 100 CYS A O 1
ATOM 803 N N . SER A 1 101 ? 14.057 -4.110 -12.412 1.00 94.31 101 SER A N 1
ATOM 804 C CA . SER A 1 101 ? 14.694 -5.413 -12.257 1.00 94.31 101 SER A CA 1
ATOM 805 C C . SER A 1 101 ? 14.367 -6.024 -10.893 1.00 94.31 101 SER A C 1
ATOM 807 O O . SER A 1 101 ? 14.023 -5.324 -9.946 1.00 94.31 101 SER A O 1
ATOM 809 N N . LYS A 1 102 ? 14.563 -7.341 -10.739 1.00 89.56 102 LYS A N 1
ATOM 810 C CA . LYS A 1 102 ? 14.368 -8.016 -9.442 1.00 89.56 102 LYS A CA 1
ATOM 811 C C . LYS A 1 102 ? 15.205 -7.408 -8.309 1.00 89.56 102 LYS A C 1
ATOM 813 O O . LYS A 1 102 ? 14.749 -7.393 -7.174 1.00 89.56 102 LYS A O 1
ATOM 818 N N . SER A 1 103 ? 16.405 -6.910 -8.611 1.00 91.44 103 SER A N 1
ATOM 819 C CA . SER A 1 103 ? 17.294 -6.277 -7.627 1.00 91.44 103 SER A CA 1
ATOM 820 C C . SER A 1 103 ? 16.803 -4.921 -7.125 1.00 91.44 103 SER A C 1
ATOM 822 O O . SER A 1 103 ? 17.319 -4.436 -6.125 1.00 91.44 103 SER A O 1
ATOM 824 N N . ASP A 1 104 ? 15.822 -4.311 -7.792 1.00 93.19 104 ASP A N 1
ATOM 825 C CA . ASP A 1 104 ? 15.228 -3.048 -7.346 1.00 93.19 104 ASP A CA 1
ATOM 826 C C . ASP A 1 104 ? 14.199 -3.248 -6.227 1.00 93.19 104 ASP A C 1
ATOM 828 O O . ASP A 1 104 ? 13.814 -2.289 -5.564 1.00 93.19 104 ASP A O 1
ATOM 832 N N . PHE A 1 105 ? 13.786 -4.493 -5.981 1.00 92.44 105 PHE A N 1
ATOM 833 C CA . PHE A 1 105 ? 12.862 -4.851 -4.916 1.00 92.44 105 PHE A CA 1
ATOM 834 C C . PHE A 1 105 ? 13.640 -5.320 -3.688 1.00 92.44 105 PHE A C 1
ATOM 836 O O . PHE A 1 105 ? 14.065 -6.474 -3.594 1.00 92.44 105 PHE A O 1
ATOM 843 N N . SER A 1 106 ? 13.822 -4.415 -2.728 1.00 88.88 106 SER A N 1
ATOM 844 C CA . SER A 1 106 ? 14.438 -4.740 -1.442 1.00 88.88 106 SER A CA 1
ATOM 845 C C . SER A 1 106 ? 13.463 -5.554 -0.588 1.00 88.88 106 SER A C 1
ATOM 847 O O . SER A 1 106 ? 12.543 -5.005 0.022 1.00 88.88 106 SER A O 1
ATOM 849 N N . MET A 1 107 ? 13.637 -6.880 -0.576 1.00 88.38 107 MET A N 1
ATOM 850 C CA . MET A 1 107 ? 12.868 -7.754 0.309 1.00 88.38 107 MET A CA 1
ATOM 851 C C . MET A 1 107 ? 13.329 -7.580 1.753 1.00 88.38 107 MET A C 1
ATOM 853 O O . MET A 1 107 ? 14.513 -7.699 2.069 1.00 88.38 107 MET A O 1
ATOM 857 N N . LYS A 1 108 ? 12.366 -7.352 2.638 1.00 87.88 108 LYS A N 1
ATOM 858 C CA . LYS A 1 108 ? 12.566 -7.221 4.079 1.00 87.88 108 LYS A CA 1
ATOM 859 C C . LYS A 1 108 ? 11.900 -8.407 4.777 1.00 87.88 108 LYS A C 1
ATOM 861 O O . LYS A 1 108 ? 10.824 -8.840 4.364 1.00 87.88 108 LYS A O 1
ATOM 866 N N . SER A 1 109 ? 12.542 -8.946 5.814 1.00 85.62 109 SER A N 1
ATOM 867 C CA . SER A 1 109 ? 11.956 -10.023 6.623 1.00 85.62 109 SER A CA 1
ATOM 868 C C . SER A 1 109 ? 10.920 -9.460 7.601 1.00 85.62 109 SER A C 1
ATOM 870 O O . SER A 1 109 ? 11.117 -8.382 8.171 1.00 85.62 109 SER A O 1
ATOM 872 N N . LEU A 1 110 ? 9.824 -10.198 7.793 1.00 87.25 110 LEU A N 1
ATOM 873 C CA . LEU A 1 110 ? 8.844 -9.955 8.852 1.00 87.25 110 LEU A CA 1
ATOM 874 C C . LEU 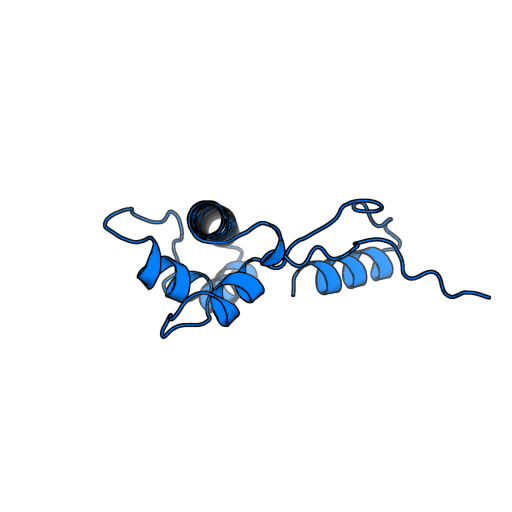A 1 110 ? 9.065 -10.814 10.092 1.00 87.25 110 LEU A C 1
ATOM 876 O O . LEU A 1 110 ? 8.227 -10.775 10.998 1.00 87.25 110 LEU A O 1
ATOM 880 N N . ASP A 1 111 ? 10.174 -11.541 10.176 1.00 83.31 111 ASP A N 1
ATOM 881 C CA . ASP A 1 111 ? 10.466 -12.362 11.340 1.00 83.31 111 ASP A CA 1
ATOM 882 C C . ASP A 1 111 ? 10.506 -11.510 12.620 1.00 83.31 111 ASP A C 1
ATOM 884 O O . ASP A 1 111 ? 10.822 -10.305 12.603 1.00 83.31 111 ASP A O 1
ATOM 888 N N . PRO A 1 112 ? 10.126 -12.095 13.765 1.00 72.06 112 PRO A N 1
ATOM 889 C CA . PRO A 1 112 ? 10.362 -11.463 15.047 1.00 72.06 112 PRO A CA 1
ATOM 890 C C . PRO A 1 112 ? 11.859 -11.181 15.203 1.00 72.06 112 PRO A C 1
ATOM 892 O O . PRO A 1 112 ? 12.694 -12.051 14.958 1.00 72.06 112 PRO A O 1
ATOM 895 N N . VAL A 1 113 ? 12.203 -9.970 15.645 1.00 66.88 113 VAL A N 1
ATOM 896 C CA . VAL A 1 113 ? 13.554 -9.718 16.150 1.00 66.88 113 VAL A CA 1
ATOM 897 C C . VAL A 1 113 ? 13.621 -10.466 17.474 1.00 66.88 113 VAL A C 1
ATOM 899 O O . VAL A 1 113 ? 13.037 -10.024 18.460 1.00 66.88 113 VAL A O 1
ATOM 902 N N . MET A 1 114 ? 14.220 -11.656 17.471 1.00 61.31 114 MET A N 1
ATOM 903 C CA . MET A 1 114 ? 14.506 -12.346 18.720 1.00 61.31 114 MET A CA 1
ATOM 904 C C . MET A 1 114 ? 15.628 -11.576 19.408 1.00 61.31 114 MET A C 1
ATOM 906 O O . MET A 1 114 ? 16.725 -11.480 18.857 1.00 61.31 114 MET A O 1
ATOM 910 N N . ASP A 1 115 ? 15.366 -11.031 20.595 1.00 50.72 115 ASP A N 1
ATOM 911 C CA . ASP A 1 115 ? 16.455 -10.625 21.476 1.00 50.72 115 ASP A CA 1
ATOM 912 C C . ASP A 1 115 ? 17.241 -11.894 21.813 1.00 50.72 115 ASP A C 1
ATOM 914 O O . ASP A 1 115 ? 16.728 -12.821 22.445 1.00 50.72 115 ASP A O 1
ATOM 918 N N . SER A 1 116 ? 18.479 -11.971 21.331 1.00 40.25 116 SER A N 1
ATOM 919 C CA . SER A 1 116 ? 19.432 -12.977 21.779 1.00 40.25 116 SER A CA 1
ATOM 920 C C . SER A 1 116 ? 19.693 -12.740 23.267 1.00 40.25 116 SER A C 1
ATOM 922 O O . SER A 1 116 ? 20.391 -11.784 23.613 1.00 40.25 116 SER A O 1
ATOM 924 N N . GLN A 1 117 ? 19.081 -13.566 24.121 1.00 36.31 117 GLN A N 1
ATOM 925 C CA . GLN A 1 117 ? 19.447 -13.691 25.534 1.00 36.31 117 GLN A CA 1
ATOM 926 C C . GLN A 1 117 ? 20.831 -14.318 25.692 1.00 36.31 117 GLN A C 1
ATOM 928 O O . GLN A 1 117 ? 21.165 -15.225 24.893 1.00 36.31 117 GLN A O 1
#

Radius of gyration: 16.81 Å; chains: 1; bounding box: 39×31×43 Å

pLDDT: mean 89.89, std 11.36, range [36.31, 98.0]